Protein AF-A0A3D6D7T2-F1 (afdb_monomer_lite)

Foldseek 3Di:
DPVVVCVVVVVVVCVVVVVVVVVVVPPDPPLDDDDDDPFPDWDQWDWDADPQGIKIKTWTHNDPPDQRTFIWIWGDRPRDIDPIDTDGHFDQDPVRDTGHDHRDDDDDDD

Sequence (110 aa):
MISRLLKPWIGSMHIFLGMLLCFATQGANLKSDIKNLSSPYNDTPNIIETKDGLLLVWASGSRPGYADVTIQQSRWDGKTWSLPTMVASHTTKKTGAQHVFWNPVLTKVS

Structure (mmCIF, N/CA/C/O backbone):
data_AF-A0A3D6D7T2-F1
#
_entry.id   AF-A0A3D6D7T2-F1
#
loop_
_atom_site.group_PDB
_atom_site.id
_atom_site.type_symbol
_atom_site.label_atom_id
_atom_site.label_alt_id
_atom_site.label_comp_id
_atom_site.label_asym_id
_atom_site.label_entity_id
_atom_site.label_seq_id
_atom_site.pdbx_PDB_ins_code
_atom_site.Cartn_x
_atom_site.Cartn_y
_atom_site.Cartn_z
_atom_site.occupancy
_atom_site.B_iso_or_equiv
_atom_site.auth_seq_id
_atom_site.auth_comp_id
_atom_site.auth_asym_id
_atom_site.auth_atom_id
_atom_site.pdbx_PDB_model_num
ATOM 1 N N . MET A 1 1 ? -33.845 40.536 46.375 1.00 50.62 1 MET A N 1
ATOM 2 C CA . MET A 1 1 ? -33.991 41.110 45.015 1.00 50.62 1 MET A CA 1
ATOM 3 C C . MET A 1 1 ? -32.701 40.970 44.180 1.00 50.62 1 MET A C 1
ATOM 5 O O . MET A 1 1 ? -32.390 41.855 43.406 1.00 50.62 1 MET A O 1
ATOM 9 N N . ILE A 1 2 ? -31.945 39.864 44.312 1.00 49.34 2 ILE A N 1
ATOM 10 C CA . ILE A 1 2 ? -30.649 39.656 43.612 1.00 49.34 2 ILE A CA 1
ATOM 11 C C . ILE A 1 2 ? -30.690 38.427 42.679 1.00 49.34 2 ILE A C 1
ATOM 13 O O . ILE A 1 2 ? -30.005 38.379 41.663 1.00 49.34 2 ILE A O 1
ATOM 17 N N . SER A 1 3 ? -31.587 37.467 42.928 1.00 47.53 3 SER A N 1
ATOM 18 C CA . SER A 1 3 ? -31.693 36.213 42.163 1.00 47.53 3 SER A CA 1
ATOM 19 C C . SER A 1 3 ? -32.280 36.347 40.748 1.00 47.53 3 SER A C 1
ATOM 21 O O . SER A 1 3 ? -32.252 35.385 39.984 1.00 47.53 3 SER A O 1
ATOM 23 N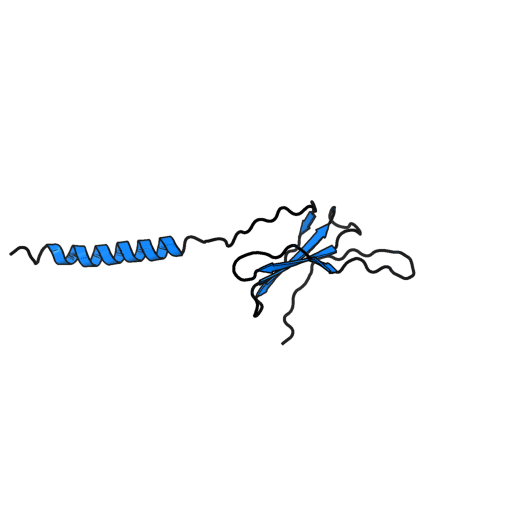 N . ARG A 1 4 ? -32.807 37.521 40.368 1.00 48.09 4 ARG A N 1
ATOM 24 C CA . ARG A 1 4 ? -33.346 37.776 39.015 1.00 48.09 4 ARG A CA 1
ATOM 25 C C . ARG A 1 4 ? -32.333 38.388 38.040 1.00 48.09 4 ARG A C 1
ATOM 27 O O . ARG A 1 4 ? -32.601 38.373 36.846 1.00 48.09 4 ARG A O 1
ATOM 34 N N . LEU A 1 5 ? -31.177 38.859 38.515 1.00 50.69 5 LEU A N 1
ATOM 35 C CA . LEU A 1 5 ? -30.154 39.506 37.675 1.00 50.69 5 LEU A CA 1
ATOM 36 C C . LEU A 1 5 ? -29.114 38.527 37.097 1.00 50.69 5 LEU A C 1
ATOM 38 O O . LEU A 1 5 ? -28.424 38.866 36.145 1.00 50.69 5 LEU A O 1
ATOM 42 N N . LEU A 1 6 ? -29.033 37.298 37.619 1.00 47.81 6 LEU A N 1
ATOM 43 C CA . LEU A 1 6 ? -28.035 36.294 37.209 1.00 47.81 6 LEU A CA 1
ATOM 44 C C . LEU A 1 6 ? -28.561 35.264 36.190 1.00 47.81 6 LEU A C 1
ATOM 46 O O . LEU A 1 6 ? -27.797 34.480 35.634 1.00 47.81 6 LEU A O 1
ATOM 50 N N . LYS A 1 7 ? -29.871 35.261 35.915 1.00 44.34 7 LYS A N 1
ATOM 51 C CA . LYS A 1 7 ? -30.524 34.263 35.048 1.00 44.34 7 LYS A CA 1
ATOM 52 C C . LYS A 1 7 ? -30.166 34.332 33.549 1.00 44.34 7 LYS A C 1
ATOM 54 O O . LYS A 1 7 ? -30.039 33.260 32.962 1.00 44.34 7 LYS A O 1
ATOM 59 N N . PRO A 1 8 ? -29.965 35.505 32.911 1.00 45.44 8 PRO A N 1
ATOM 60 C CA . PRO A 1 8 ? -29.602 35.541 31.491 1.00 45.44 8 PRO A CA 1
ATOM 61 C C . PRO A 1 8 ? -28.132 35.173 31.236 1.00 45.44 8 PRO A C 1
ATOM 63 O O . PRO A 1 8 ? -27.783 34.792 30.123 1.00 45.44 8 PRO A O 1
ATOM 66 N N . TRP A 1 9 ? -27.277 35.227 32.262 1.00 48.31 9 TRP A N 1
ATOM 67 C CA . TRP A 1 9 ? -25.854 34.900 32.138 1.00 48.31 9 TRP A CA 1
ATOM 68 C C . TRP A 1 9 ? -25.581 33.395 32.116 1.00 48.31 9 TRP A C 1
ATOM 70 O O . TRP A 1 9 ? -24.692 32.953 31.399 1.00 48.31 9 TRP A O 1
ATOM 80 N N . ILE A 1 10 ? -26.381 32.591 32.821 1.00 54.28 10 ILE A N 1
ATOM 81 C CA . ILE A 1 10 ? -26.225 31.126 32.844 1.00 54.28 10 ILE A CA 1
ATOM 82 C C . ILE A 1 10 ? -26.579 30.509 31.480 1.00 54.28 10 ILE A C 1
ATOM 84 O O . ILE A 1 10 ? -25.851 29.655 30.983 1.00 54.28 10 ILE A O 1
ATOM 88 N N . GLY A 1 11 ? -27.649 30.986 30.831 1.00 53.03 11 GLY A N 1
ATOM 89 C CA . GLY A 1 11 ? -28.071 30.484 29.516 1.00 53.03 11 GLY A CA 1
ATOM 90 C C . GLY A 1 11 ? -27.045 30.752 28.411 1.00 53.03 11 GLY A C 1
ATOM 91 O O . GLY A 1 11 ? -26.686 29.842 27.666 1.00 53.03 11 GLY A O 1
ATOM 92 N N . SER A 1 12 ? -26.510 31.974 28.350 1.00 54.72 12 SER A N 1
ATOM 93 C CA . SER A 1 12 ? -25.484 32.347 27.369 1.00 54.72 12 SER A CA 1
ATOM 94 C C . SER A 1 12 ? -24.156 31.627 27.617 1.00 54.72 12 SER A C 1
ATOM 96 O O . SER A 1 12 ? -23.510 31.194 26.666 1.00 54.72 12 SER A O 1
ATOM 98 N N . MET A 1 13 ? -23.765 31.420 28.879 1.00 55.09 13 MET A N 1
ATOM 99 C CA . MET A 1 13 ? -22.521 30.722 29.222 1.00 55.09 13 MET A CA 1
ATOM 100 C C . MET A 1 13 ? -22.550 29.241 28.805 1.00 55.09 13 MET A C 1
ATOM 102 O O . MET A 1 13 ? -21.527 28.718 28.373 1.00 55.09 13 MET A O 1
ATOM 106 N N . HIS A 1 14 ? -23.715 28.581 28.834 1.00 56.31 14 HIS A N 1
ATOM 107 C CA . HIS A 1 14 ? -23.875 27.215 28.315 1.00 56.31 14 HIS A CA 1
ATOM 108 C C . HIS A 1 14 ? -23.828 27.133 26.785 1.00 56.31 14 HIS A C 1
ATOM 110 O O . HIS A 1 14 ? -23.300 26.159 26.253 1.00 56.31 14 HIS A O 1
ATOM 116 N N . ILE A 1 15 ? -24.323 28.151 26.076 1.00 60.59 15 ILE A N 1
ATOM 117 C CA . ILE A 1 15 ? -24.244 28.213 24.608 1.00 60.59 15 ILE A CA 1
ATOM 118 C C . ILE A 1 15 ? -22.793 28.434 24.165 1.00 60.59 15 ILE A C 1
ATOM 120 O O . ILE A 1 15 ? -22.307 27.716 23.294 1.00 60.59 15 ILE A O 1
ATOM 124 N N . PHE A 1 16 ? -22.072 29.360 24.806 1.00 58.03 16 PHE A N 1
ATOM 125 C CA . PHE A 1 16 ? -20.656 29.592 24.513 1.00 58.03 16 PHE A CA 1
ATOM 126 C C . PHE A 1 16 ? -19.779 28.391 24.888 1.00 58.03 16 PHE A C 1
ATOM 128 O O . PHE A 1 16 ? -18.918 28.016 24.098 1.00 58.03 16 PHE A O 1
ATOM 135 N N . LEU A 1 17 ? -20.019 27.742 26.034 1.00 58.97 17 LEU A N 1
ATOM 136 C CA . LEU A 1 17 ? -19.294 26.531 26.434 1.00 58.97 17 LEU A CA 1
ATOM 137 C C . LEU A 1 17 ? -19.618 25.335 25.520 1.00 58.97 17 LEU A C 1
ATOM 139 O O . LEU A 1 17 ? -18.719 24.579 25.164 1.00 58.97 17 LEU A O 1
ATOM 143 N N . GLY A 1 18 ? -20.876 25.193 25.093 1.00 57.97 18 GLY A N 1
ATOM 144 C CA . GLY A 1 18 ? -21.311 24.177 24.132 1.00 57.97 18 GLY A CA 1
ATOM 145 C C . GLY A 1 18 ? -20.709 24.381 22.740 1.00 57.97 18 GLY A C 1
ATOM 146 O O . GLY A 1 18 ? -20.222 23.425 22.144 1.00 57.97 18 GLY A O 1
ATOM 147 N N . MET A 1 19 ? -20.648 25.624 22.247 1.00 58.62 19 MET A N 1
ATOM 148 C CA . MET A 1 19 ? -19.912 25.953 21.022 1.00 58.62 19 MET A CA 1
ATOM 149 C C . MET A 1 19 ? -18.417 25.665 21.184 1.00 58.62 19 MET A C 1
ATOM 151 O O . MET A 1 19 ? -17.844 25.029 20.309 1.00 58.62 19 MET A O 1
ATOM 155 N N . LEU A 1 20 ? -17.785 26.044 22.301 1.00 54.97 20 LEU A N 1
ATOM 156 C CA . LEU A 1 20 ? -16.367 25.745 22.543 1.00 54.97 20 LEU A CA 1
ATOM 157 C C . LEU A 1 20 ? -16.083 24.231 22.531 1.00 54.97 20 LEU A C 1
ATOM 159 O O . LEU A 1 20 ? -15.091 23.807 21.950 1.00 54.97 20 LEU A O 1
ATOM 163 N N . LEU A 1 21 ? -16.968 23.415 23.115 1.00 55.66 21 LEU A N 1
ATOM 164 C CA . LEU A 1 21 ? -16.873 21.949 23.107 1.00 55.66 21 LEU A CA 1
ATOM 165 C C . LEU A 1 21 ? -17.113 21.345 21.712 1.00 55.66 21 LEU A C 1
ATOM 167 O O . LEU A 1 21 ? -16.405 20.415 21.323 1.00 55.66 21 LEU A O 1
ATOM 171 N N . CYS A 1 22 ? -18.053 21.883 20.929 1.00 51.50 22 CYS A N 1
ATOM 172 C CA . CYS A 1 22 ? -18.281 21.449 19.547 1.00 51.50 22 CYS A CA 1
ATOM 173 C C . CYS A 1 22 ? -17.123 21.845 18.614 1.00 51.50 22 CYS A C 1
ATOM 175 O O . CYS A 1 22 ? -16.664 21.023 17.827 1.00 51.50 22 CYS A O 1
ATOM 177 N N . PHE A 1 23 ? -16.581 23.063 18.725 1.00 49.44 23 PHE A N 1
ATOM 178 C CA . PHE A 1 23 ? -15.473 23.518 17.875 1.00 49.44 23 PHE A CA 1
ATOM 179 C C . PHE A 1 23 ? -14.116 22.929 18.286 1.00 49.44 23 PHE A C 1
ATOM 181 O O . PHE A 1 23 ? -13.297 22.655 17.412 1.00 49.44 23 PHE A O 1
ATOM 188 N N . ALA A 1 24 ? -13.882 22.654 19.575 1.00 50.19 24 ALA A N 1
ATOM 189 C CA . ALA A 1 24 ? -12.665 21.968 20.025 1.00 50.19 24 ALA A CA 1
ATOM 190 C C . ALA A 1 24 ? -12.622 20.486 19.610 1.00 50.19 24 ALA A C 1
ATOM 192 O O . ALA A 1 24 ? -11.543 19.905 19.531 1.00 50.19 24 ALA A O 1
ATOM 193 N N . THR A 1 25 ? -13.774 19.870 19.320 1.00 51.47 25 THR A N 1
ATOM 194 C CA . THR A 1 25 ? -13.850 18.470 18.866 1.00 51.47 25 THR A CA 1
ATOM 195 C C . THR A 1 25 ? -13.931 18.326 17.344 1.00 51.47 25 THR A C 1
ATOM 197 O O . THR A 1 25 ? -13.516 17.296 16.814 1.00 51.47 25 THR A O 1
ATOM 200 N N . GLN A 1 26 ? -14.392 19.358 16.626 1.00 47.38 26 GLN A N 1
ATOM 201 C CA . GLN A 1 26 ? -14.475 19.382 15.154 1.00 47.38 26 GLN A CA 1
ATOM 202 C C . GLN A 1 26 ? -13.329 20.123 14.455 1.00 47.38 26 GLN A C 1
ATOM 204 O O . GLN A 1 26 ? -13.331 20.258 13.232 1.00 47.38 26 GLN A O 1
ATOM 209 N N . GLY A 1 27 ? -12.293 20.515 15.197 1.00 45.16 27 GLY A N 1
ATOM 210 C CA . GLY A 1 27 ? -10.971 20.796 14.646 1.00 45.16 27 GLY A CA 1
ATOM 211 C C . GLY A 1 27 ? -10.252 19.490 14.316 1.00 45.16 27 GLY A C 1
ATOM 212 O O . GLY A 1 27 ? -9.497 18.981 15.134 1.00 45.16 27 GLY A O 1
ATOM 213 N N . ALA A 1 28 ? -10.566 18.929 13.147 1.00 47.31 28 ALA A N 1
ATOM 214 C CA . ALA A 1 28 ? -9.864 17.863 12.433 1.00 47.31 28 ALA A CA 1
ATOM 215 C C . ALA A 1 28 ? -8.631 17.272 13.149 1.00 47.31 28 ALA A C 1
ATOM 217 O O . ALA A 1 28 ? -7.495 17.683 12.911 1.00 47.31 28 ALA A O 1
ATOM 218 N N . ASN A 1 29 ? -8.837 16.207 13.929 1.00 47.53 29 ASN A N 1
ATOM 219 C CA . ASN A 1 29 ? -7.797 15.193 14.045 1.00 47.53 29 ASN A CA 1
ATOM 220 C C . ASN A 1 29 ? -7.681 14.562 12.653 1.00 47.53 29 ASN A C 1
ATOM 222 O O . ASN A 1 29 ? -8.341 13.564 12.360 1.00 47.53 29 ASN A O 1
ATOM 226 N N . LEU A 1 30 ? -6.896 15.172 11.759 1.00 47.50 30 LEU A N 1
ATOM 227 C CA . LEU A 1 30 ? -6.322 14.432 10.645 1.00 47.50 30 LEU A CA 1
ATOM 228 C C . LEU A 1 30 ? -5.686 13.205 11.295 1.00 47.50 30 LEU A C 1
ATOM 230 O O . LEU A 1 30 ? -4.783 13.340 12.117 1.00 47.50 30 LEU A O 1
ATOM 234 N N . LYS A 1 31 ? -6.229 12.017 11.009 1.00 53.38 31 LYS A N 1
ATOM 235 C CA . LYS A 1 31 ? -5.628 10.742 11.406 1.00 53.38 31 LYS A CA 1
ATOM 236 C C . LYS A 1 31 ? -4.327 10.598 10.618 1.00 53.38 31 LYS A C 1
ATOM 238 O O . LYS A 1 31 ? -4.267 9.891 9.619 1.00 53.38 31 LYS A O 1
ATOM 243 N N . SER A 1 32 ? -3.321 11.372 11.002 1.00 60.06 32 SER A N 1
ATOM 244 C CA . SER A 1 32 ? -2.026 11.425 10.353 1.00 60.06 32 SER A CA 1
ATOM 245 C C . SER A 1 32 ? -1.073 10.563 11.159 1.00 60.06 32 SER A C 1
ATOM 247 O O . SER A 1 32 ? -0.565 10.971 12.199 1.00 60.06 32 SER A O 1
ATOM 249 N N . ASP A 1 33 ? -0.858 9.358 10.663 1.00 69.19 33 ASP A N 1
ATOM 250 C CA . ASP A 1 33 ? 0.317 8.561 10.973 1.00 69.19 33 ASP A CA 1
ATOM 251 C C . ASP A 1 33 ? 1.212 8.653 9.729 1.00 69.19 33 ASP A C 1
ATOM 253 O O . ASP A 1 33 ? 0.760 8.390 8.609 1.00 69.19 33 ASP A O 1
ATOM 257 N N . ILE A 1 34 ? 2.431 9.167 9.905 1.00 69.88 34 ILE A N 1
ATOM 258 C CA . ILE A 1 34 ? 3.349 9.491 8.809 1.00 69.88 34 ILE A CA 1
ATOM 259 C C . ILE A 1 34 ? 4.355 8.357 8.682 1.00 69.88 34 ILE A C 1
ATOM 261 O O . ILE A 1 34 ? 5.141 8.100 9.593 1.00 69.88 34 ILE A O 1
ATOM 265 N N . LYS A 1 35 ? 4.378 7.719 7.510 1.00 75.69 35 LYS A N 1
ATOM 266 C CA . LYS A 1 35 ? 5.392 6.723 7.164 1.00 75.69 35 LYS A CA 1
ATOM 267 C C . LYS A 1 35 ? 6.339 7.272 6.116 1.00 75.69 35 LYS A C 1
ATOM 269 O O . LYS A 1 35 ? 5.922 7.602 5.011 1.00 75.69 35 LYS A O 1
ATOM 274 N N . ASN A 1 36 ? 7.623 7.311 6.457 1.00 79.06 36 ASN A N 1
ATOM 275 C CA . ASN A 1 36 ? 8.679 7.614 5.500 1.00 79.06 36 ASN A CA 1
ATOM 276 C C . ASN A 1 36 ? 8.935 6.371 4.648 1.00 79.06 36 ASN A C 1
ATOM 278 O O . ASN A 1 36 ? 9.500 5.385 5.123 1.00 79.06 36 ASN A O 1
ATOM 282 N N . LEU A 1 37 ? 8.464 6.405 3.404 1.00 82.06 37 LEU A N 1
ATOM 283 C CA . LEU A 1 37 ? 8.672 5.325 2.448 1.00 82.06 37 LEU A CA 1
ATOM 284 C C . LEU A 1 37 ? 10.044 5.471 1.789 1.00 82.06 37 LEU A C 1
ATOM 286 O O . LEU A 1 37 ? 10.510 6.580 1.547 1.00 82.06 37 LEU A O 1
ATOM 290 N N . SER A 1 38 ? 10.690 4.347 1.487 1.00 81.38 38 SER A N 1
ATOM 291 C CA . SER A 1 38 ? 11.998 4.332 0.818 1.00 81.38 38 SER A CA 1
ATOM 292 C C . SER A 1 38 ? 11.919 4.694 -0.667 1.00 81.38 38 SER A C 1
ATOM 294 O O . SER A 1 38 ? 12.908 5.130 -1.251 1.00 81.38 38 SER A O 1
ATOM 296 N N . SER A 1 39 ? 10.755 4.494 -1.285 1.00 85.06 39 SER A N 1
ATOM 297 C CA . SER A 1 39 ? 10.531 4.779 -2.696 1.00 85.06 39 SER A CA 1
ATOM 298 C C . SER A 1 39 ? 10.309 6.284 -2.920 1.00 85.06 39 SER A C 1
ATOM 300 O O . SER A 1 39 ? 9.421 6.864 -2.287 1.00 85.06 39 SER A O 1
ATOM 302 N N . PRO A 1 40 ? 11.060 6.919 -3.841 1.00 88.69 40 PRO A N 1
ATOM 303 C CA . PRO A 1 40 ? 10.912 8.342 -4.147 1.00 88.69 40 PRO A CA 1
ATOM 304 C C . PRO A 1 40 ? 9.667 8.666 -4.988 1.00 88.69 40 PRO A C 1
ATOM 306 O O . PRO A 1 40 ? 9.276 9.829 -5.060 1.00 88.69 40 PRO A O 1
ATOM 309 N N . TYR A 1 41 ? 9.032 7.673 -5.620 1.00 92.19 41 TYR A N 1
ATOM 310 C CA . TYR A 1 41 ? 7.818 7.852 -6.414 1.00 92.19 41 TYR A CA 1
ATOM 311 C C . TYR A 1 41 ? 6.635 7.143 -5.760 1.00 92.19 41 TYR A C 1
ATOM 313 O O . TYR A 1 41 ? 6.647 5.924 -5.630 1.00 92.19 41 TYR A O 1
ATOM 321 N N . ASN A 1 42 ? 5.605 7.901 -5.380 1.00 93.25 42 ASN A N 1
ATOM 322 C CA . ASN A 1 42 ? 4.339 7.386 -4.860 1.00 93.25 42 ASN A CA 1
ATOM 323 C C . ASN A 1 42 ? 3.196 8.191 -5.483 1.00 93.25 42 ASN A C 1
ATOM 325 O O . ASN A 1 42 ? 3.178 9.413 -5.346 1.00 93.25 42 ASN A O 1
ATOM 329 N N . ASP A 1 43 ? 2.275 7.532 -6.182 1.00 93.38 43 ASP A N 1
ATOM 330 C CA . ASP A 1 43 ? 1.284 8.217 -7.018 1.00 93.38 43 ASP A CA 1
ATOM 331 C C . ASP A 1 43 ? -0.012 7.409 -7.150 1.00 93.38 43 ASP A C 1
ATOM 333 O O . ASP A 1 43 ? -0.063 6.207 -6.874 1.00 93.38 43 ASP A O 1
ATOM 337 N N . THR A 1 44 ? -1.070 8.063 -7.616 1.00 93.75 44 THR A N 1
ATOM 338 C CA . THR A 1 44 ? -2.392 7.477 -7.895 1.00 93.75 44 THR A CA 1
ATOM 339 C C . THR A 1 44 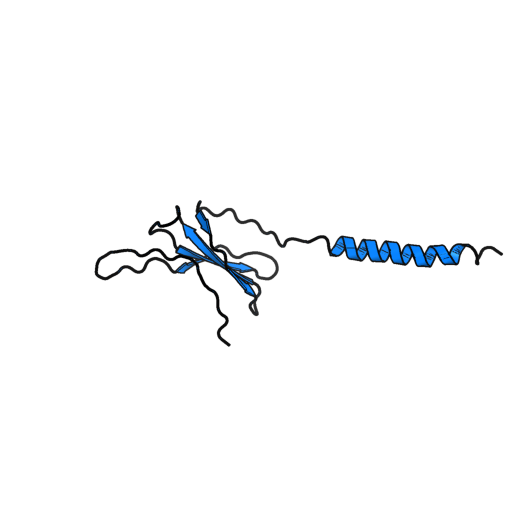? -3.020 6.738 -6.700 1.00 93.75 44 THR A C 1
ATOM 341 O O . THR A 1 44 ? -3.450 5.585 -6.829 1.00 93.75 44 THR A O 1
ATOM 344 N N . PRO A 1 45 ? -3.075 7.370 -5.508 1.00 94.81 45 PRO A N 1
ATOM 345 C CA . PRO A 1 45 ? -3.654 6.740 -4.334 1.00 94.81 45 PRO A CA 1
ATOM 346 C C . PRO A 1 45 ? -5.156 6.504 -4.521 1.00 94.81 45 PRO A C 1
ATOM 348 O O . PRO A 1 45 ? -5.900 7.378 -4.958 1.00 94.81 45 PRO A O 1
ATOM 351 N N . ASN A 1 46 ? -5.600 5.320 -4.120 1.00 95.00 46 ASN A N 1
ATOM 352 C CA . ASN A 1 46 ? -6.996 4.931 -4.005 1.00 95.00 46 ASN A CA 1
ATOM 353 C C . ASN A 1 46 ? -7.236 4.423 -2.589 1.00 95.00 46 ASN A C 1
ATOM 355 O O . ASN A 1 46 ? -6.458 3.621 -2.075 1.00 95.00 46 ASN A O 1
ATOM 359 N N . ILE A 1 47 ? -8.321 4.862 -1.962 1.00 95.12 47 ILE A N 1
ATOM 360 C CA . ILE A 1 47 ? -8.675 4.452 -0.606 1.00 95.12 47 ILE A CA 1
ATOM 361 C C . ILE A 1 47 ? -10.120 3.976 -0.558 1.00 95.12 47 ILE A C 1
ATOM 363 O O . ILE A 1 47 ? -10.994 4.551 -1.203 1.00 95.12 47 ILE A O 1
ATOM 367 N N . ILE A 1 48 ? -10.375 2.922 0.212 1.00 94.88 48 ILE A N 1
ATOM 368 C CA . ILE A 1 48 ? -11.721 2.404 0.427 1.00 94.88 48 ILE A CA 1
ATOM 369 C C . ILE A 1 48 ? -11.927 1.971 1.875 1.00 94.88 48 ILE A C 1
ATOM 371 O O . ILE A 1 48 ? -11.028 1.425 2.513 1.00 94.88 48 ILE A O 1
ATOM 375 N N . GLU A 1 49 ? -13.130 2.193 2.394 1.00 94.00 49 GLU A N 1
ATOM 376 C CA . GLU A 1 49 ? -13.538 1.669 3.694 1.00 94.00 49 GLU A CA 1
ATOM 377 C C . GLU A 1 49 ? -13.965 0.200 3.586 1.00 94.00 49 GLU A C 1
ATOM 379 O O . GLU A 1 49 ? -14.722 -0.190 2.691 1.00 94.00 49 GLU A O 1
ATOM 384 N N . THR A 1 50 ? -13.500 -0.607 4.529 1.00 92.38 50 THR A N 1
ATOM 385 C CA . THR A 1 50 ? -13.778 -2.035 4.689 1.00 92.38 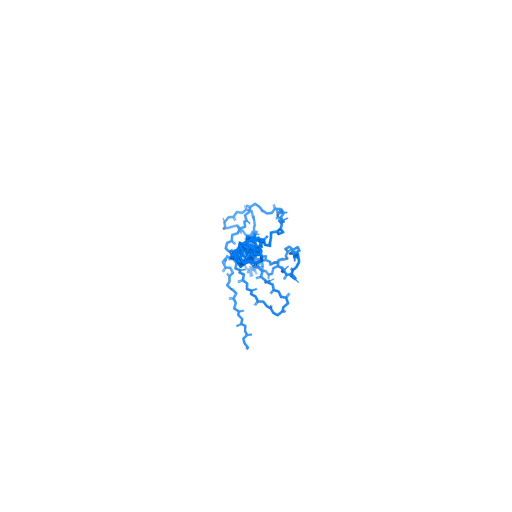50 THR A CA 1
ATOM 386 C C . THR A 1 50 ? -14.327 -2.291 6.094 1.00 92.38 50 THR A C 1
ATOM 388 O O . THR A 1 50 ? -14.232 -1.430 6.965 1.00 92.38 50 THR A O 1
ATOM 391 N N . LYS A 1 51 ? -14.851 -3.495 6.350 1.00 92.19 51 LYS A N 1
ATOM 392 C CA . LYS A 1 51 ? -15.303 -3.887 7.698 1.00 92.19 51 LYS A CA 1
ATOM 393 C C . LYS A 1 51 ? -14.202 -3.811 8.772 1.00 92.19 51 LYS A C 1
ATOM 395 O O . LYS A 1 51 ? -14.519 -3.663 9.944 1.00 92.19 51 LYS A O 1
ATOM 400 N N . ASP A 1 52 ? -12.934 -3.892 8.362 1.00 90.62 52 ASP A N 1
ATOM 401 C CA . ASP A 1 52 ? -11.770 -3.931 9.252 1.00 90.62 52 ASP A CA 1
ATOM 402 C C . ASP A 1 52 ? -11.021 -2.577 9.293 1.00 90.62 52 ASP A C 1
ATOM 404 O O . ASP A 1 52 ? -9.910 -2.502 9.810 1.00 90.62 52 ASP A O 1
ATOM 408 N N . GLY A 1 53 ? -11.598 -1.507 8.722 1.00 92.44 53 GLY A N 1
ATOM 409 C CA . GLY A 1 53 ? -10.985 -0.176 8.629 1.00 92.44 53 GLY A CA 1
ATOM 410 C C . GLY A 1 53 ? -10.708 0.266 7.189 1.00 92.44 53 GLY A C 1
ATOM 411 O O . GLY A 1 53 ? -11.431 -0.126 6.272 1.00 92.44 53 GLY A O 1
ATOM 412 N N . LEU A 1 54 ? -9.685 1.095 6.955 1.00 94.81 54 LEU A N 1
ATOM 413 C CA . LEU A 1 54 ? -9.390 1.624 5.610 1.00 94.81 54 LEU A CA 1
ATOM 414 C C . LEU A 1 54 ? -8.339 0.775 4.893 1.00 94.81 54 LEU A C 1
ATOM 416 O O . LEU A 1 54 ? -7.372 0.317 5.500 1.00 94.81 54 LEU A O 1
ATOM 420 N N . LEU A 1 55 ? -8.499 0.621 3.582 1.00 95.12 55 LEU A N 1
ATOM 421 C CA . LEU A 1 55 ? -7.498 0.058 2.683 1.00 95.12 55 LEU A CA 1
ATOM 422 C C . LEU A 1 55 ? -7.037 1.151 1.717 1.00 95.12 55 LEU A C 1
ATOM 424 O O . LEU A 1 55 ? -7.844 1.659 0.943 1.00 95.12 55 LEU A O 1
ATOM 428 N N . LEU A 1 56 ? -5.749 1.488 1.765 1.00 95.44 56 LEU A N 1
ATOM 429 C CA . LEU A 1 56 ? -5.072 2.402 0.848 1.00 95.44 56 LEU A CA 1
ATOM 430 C C . LEU A 1 56 ? -4.233 1.588 -0.139 1.00 95.44 56 LEU A C 1
ATOM 432 O O . LEU A 1 56 ? -3.491 0.702 0.282 1.00 95.44 56 LEU A O 1
ATOM 436 N N . VAL A 1 57 ? -4.322 1.908 -1.428 1.00 95.94 57 VAL A N 1
ATOM 437 C CA . VAL A 1 57 ? -3.548 1.290 -2.511 1.00 95.94 57 VAL A CA 1
ATOM 438 C C . VAL A 1 57 ? -2.990 2.379 -3.426 1.00 95.94 57 VAL A C 1
ATOM 440 O O . VAL A 1 57 ? -3.698 3.329 -3.741 1.00 95.94 57 VAL A O 1
ATOM 443 N N . TRP A 1 58 ? -1.728 2.278 -3.840 1.00 95.19 58 TRP A N 1
ATOM 444 C CA . TRP A 1 58 ? -1.061 3.283 -4.682 1.00 95.19 58 TRP A CA 1
ATOM 445 C C . TRP A 1 58 ? 0.037 2.654 -5.547 1.00 95.19 58 TRP A C 1
ATOM 447 O O . TRP A 1 58 ? 0.458 1.520 -5.308 1.00 95.19 58 TRP A O 1
ATOM 457 N N . ALA A 1 59 ? 0.507 3.391 -6.553 1.00 94.31 59 ALA A N 1
ATOM 458 C CA . ALA A 1 59 ? 1.683 3.028 -7.337 1.00 94.31 59 ALA A CA 1
ATOM 459 C C . ALA A 1 59 ? 2.959 3.524 -6.640 1.00 94.31 59 ALA A C 1
ATOM 461 O O . ALA A 1 59 ? 3.006 4.672 -6.203 1.00 94.31 59 ALA A O 1
ATOM 462 N N . SER A 1 60 ? 3.994 2.684 -6.556 1.00 94.25 60 SER A N 1
ATOM 463 C CA . SER A 1 60 ? 5.266 3.010 -5.895 1.00 94.25 60 SER A CA 1
ATOM 464 C C . SER A 1 60 ? 6.471 2.460 -6.662 1.00 94.25 60 SER A C 1
ATOM 466 O O . SER A 1 60 ? 6.407 1.339 -7.167 1.00 94.25 60 SER A O 1
ATOM 468 N N . GLY A 1 61 ? 7.565 3.221 -6.758 1.00 92.44 61 GLY A N 1
ATOM 469 C CA . GLY A 1 61 ? 8.791 2.800 -7.459 1.00 92.44 61 GLY A CA 1
ATOM 470 C C . GLY A 1 61 ? 9.891 3.867 -7.509 1.00 92.44 61 GLY A C 1
ATOM 471 O O . GLY A 1 61 ? 9.920 4.787 -6.690 1.00 92.44 61 GLY A O 1
ATOM 472 N N . SER A 1 62 ? 10.818 3.770 -8.462 1.00 92.69 62 SER A N 1
ATOM 473 C CA . SER A 1 62 ? 11.879 4.778 -8.612 1.00 92.69 62 SER A CA 1
ATOM 474 C C . SER A 1 62 ? 11.398 6.052 -9.307 1.00 92.69 62 SER A C 1
ATOM 476 O O . SER A 1 62 ? 11.813 7.147 -8.936 1.00 92.69 62 SER A O 1
ATOM 478 N N . ARG A 1 63 ? 10.557 5.926 -10.343 1.00 91.31 63 ARG A N 1
ATOM 479 C CA . ARG A 1 63 ? 9.993 7.054 -11.109 1.00 91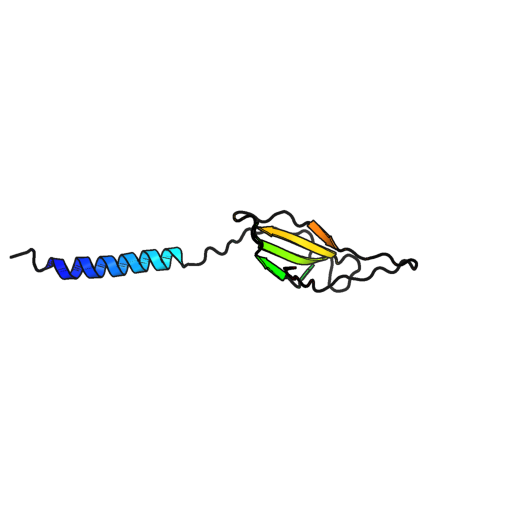.31 63 ARG A CA 1
ATOM 480 C C . ARG A 1 63 ? 8.849 6.600 -12.026 1.00 91.31 63 ARG A C 1
ATOM 482 O O . ARG A 1 63 ? 8.741 5.400 -12.294 1.00 91.31 63 ARG A O 1
ATOM 489 N N . PRO A 1 64 ? 8.039 7.527 -12.571 1.00 89.31 64 PRO A N 1
ATOM 490 C CA . PRO A 1 64 ? 6.999 7.180 -13.528 1.00 89.31 64 PRO A CA 1
ATOM 491 C C . PRO A 1 64 ? 7.536 6.371 -14.728 1.00 89.31 64 PRO A C 1
ATOM 493 O O . PRO A 1 64 ? 8.498 6.777 -15.376 1.00 89.31 64 PRO A O 1
ATOM 496 N N . GLY A 1 65 ? 6.896 5.240 -15.041 1.00 84.94 65 GLY A N 1
ATOM 497 C CA . GLY A 1 65 ? 7.069 4.484 -16.284 1.00 84.94 65 GLY A CA 1
ATOM 498 C C . GLY A 1 65 ? 8.139 3.401 -16.203 1.00 84.94 65 GLY A C 1
ATOM 499 O O . GLY A 1 65 ? 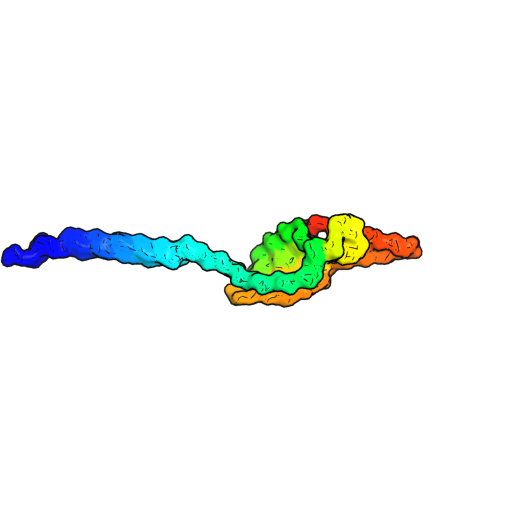8.458 2.784 -17.216 1.00 84.94 65 GLY A O 1
ATOM 500 N N . TYR A 1 66 ? 8.695 3.168 -15.012 1.00 88.31 66 TYR A N 1
ATOM 501 C CA . TYR A 1 66 ? 9.778 2.213 -14.802 1.00 88.31 66 TYR A CA 1
ATOM 502 C C . TYR A 1 66 ? 9.262 0.844 -14.376 1.00 88.31 66 TYR A C 1
ATOM 504 O O . TYR A 1 66 ? 8.235 0.722 -13.715 1.00 88.31 66 TYR A O 1
ATOM 512 N N . ALA A 1 67 ? 9.988 -0.200 -14.776 1.00 86.38 67 ALA A N 1
ATOM 513 C CA . ALA A 1 67 ? 9.593 -1.592 -14.561 1.00 86.38 67 ALA A CA 1
ATOM 514 C C . ALA A 1 67 ? 9.559 -2.011 -13.078 1.00 86.38 67 ALA A C 1
ATOM 516 O O . ALA A 1 67 ? 8.933 -3.013 -12.727 1.00 86.38 67 ALA A O 1
ATOM 517 N N . ASP A 1 68 ? 10.208 -1.235 -12.209 1.00 88.19 68 ASP A N 1
ATOM 518 C CA . ASP A 1 68 ? 10.168 -1.392 -10.757 1.00 88.19 68 ASP A CA 1
ATOM 519 C C . ASP A 1 68 ? 8.931 -0.744 -10.113 1.00 88.19 68 ASP A C 1
ATOM 521 O O . ASP A 1 68 ? 8.740 -0.872 -8.905 1.00 88.19 68 ASP A O 1
ATOM 525 N N . VAL A 1 69 ? 8.076 -0.068 -10.894 1.00 91.19 69 VAL A N 1
ATOM 526 C CA . VAL A 1 69 ? 6.799 0.442 -10.394 1.00 91.19 69 VAL A CA 1
ATOM 527 C C . VAL A 1 69 ? 5.864 -0.727 -10.101 1.00 91.19 69 VAL A C 1
ATOM 529 O O . VAL A 1 69 ? 5.556 -1.560 -10.958 1.00 91.19 69 VAL A O 1
ATOM 532 N N . THR A 1 70 ? 5.402 -0.760 -8.859 1.00 92.12 70 THR A N 1
ATOM 533 C CA . THR A 1 70 ? 4.562 -1.806 -8.278 1.00 92.12 70 THR A CA 1
ATOM 534 C C . THR A 1 70 ? 3.324 -1.188 -7.650 1.00 92.12 70 THR A C 1
ATOM 536 O O . THR A 1 70 ? 3.285 0.012 -7.369 1.00 92.12 70 THR A O 1
ATOM 539 N N . ILE A 1 71 ? 2.311 -2.013 -7.404 1.00 93.44 71 ILE A N 1
ATOM 540 C CA . ILE A 1 71 ? 1.146 -1.607 -6.624 1.00 93.44 71 ILE A CA 1
ATOM 541 C C . ILE A 1 71 ? 1.378 -2.012 -5.174 1.00 93.44 71 ILE A C 1
ATOM 543 O O . ILE A 1 71 ? 1.611 -3.185 -4.871 1.00 93.44 71 ILE A O 1
ATOM 547 N N . GLN A 1 72 ? 1.308 -1.028 -4.287 1.00 94.75 72 GLN A N 1
ATOM 548 C CA . GLN A 1 72 ? 1.467 -1.174 -2.846 1.00 94.75 72 GLN A CA 1
ATOM 549 C C . GLN A 1 72 ? 0.116 -1.013 -2.156 1.00 94.75 72 GLN A C 1
ATOM 551 O O . GLN A 1 72 ? -0.739 -0.274 -2.641 1.00 94.75 72 GLN A O 1
ATOM 556 N N . GLN A 1 73 ? -0.061 -1.665 -1.008 1.00 95.75 73 GLN A N 1
ATOM 557 C CA . GLN A 1 73 ? -1.199 -1.454 -0.117 1.00 95.75 73 GLN A CA 1
ATOM 558 C C . GLN A 1 73 ? -0.756 -1.174 1.322 1.00 95.75 73 GLN A C 1
ATOM 560 O O . GLN A 1 73 ? 0.267 -1.685 1.781 1.00 95.75 73 GLN A O 1
ATOM 565 N N . SER A 1 74 ? -1.590 -0.463 2.074 1.00 95.50 74 SER A N 1
ATOM 566 C CA . SER A 1 74 ? -1.498 -0.316 3.527 1.00 95.50 74 SER A CA 1
ATOM 567 C C . SER A 1 74 ? -2.901 -0.280 4.135 1.00 95.50 74 SER A C 1
ATOM 569 O O . SER A 1 74 ? -3.856 0.171 3.497 1.00 95.50 74 SER A O 1
ATOM 571 N N . ARG A 1 75 ? -3.042 -0.795 5.358 1.00 95.19 75 ARG A N 1
ATOM 572 C CA . ARG A 1 75 ? -4.319 -0.874 6.080 1.00 95.19 75 ARG A CA 1
ATOM 573 C C . ARG A 1 75 ? -4.308 0.016 7.305 1.00 95.19 75 ARG A C 1
ATOM 575 O O . ARG A 1 75 ? -3.326 0.020 8.036 1.00 95.19 75 ARG A O 1
ATOM 582 N N . TRP A 1 76 ? -5.408 0.710 7.542 1.00 94.12 76 TRP A N 1
ATOM 583 C CA . TRP A 1 76 ? -5.645 1.468 8.762 1.00 94.12 76 TRP A CA 1
ATOM 584 C C . TRP A 1 76 ? -6.604 0.697 9.662 1.00 94.12 76 TRP A C 1
ATOM 586 O O . TRP A 1 76 ? -7.761 0.505 9.290 1.00 94.12 76 TRP A O 1
ATOM 596 N N . ASP A 1 77 ? -6.149 0.312 10.852 1.00 91.44 77 ASP A N 1
ATOM 597 C CA . ASP A 1 77 ? -6.919 -0.492 11.818 1.00 91.44 77 ASP A CA 1
ATOM 598 C C . ASP A 1 77 ? -7.814 0.340 12.760 1.00 91.44 77 ASP A C 1
ATOM 600 O O . ASP A 1 77 ? -8.410 -0.174 13.705 1.00 91.44 77 ASP A O 1
ATOM 604 N N . GLY A 1 78 ? -7.886 1.654 12.540 1.00 88.69 78 GLY A N 1
ATOM 605 C CA . GLY A 1 78 ? -8.537 2.593 13.450 1.00 88.69 78 GLY A CA 1
ATOM 606 C C . GLY A 1 78 ? -7.555 3.458 14.240 1.00 88.69 78 GLY A C 1
ATOM 607 O O . GLY A 1 78 ? -7.955 4.565 14.630 1.00 88.69 78 GLY A O 1
ATOM 608 N N . LYS A 1 79 ? -6.301 3.010 14.405 1.00 87.06 79 LYS A N 1
ATOM 609 C CA . LYS A 1 79 ? -5.248 3.640 15.219 1.00 87.06 79 LYS A CA 1
ATOM 610 C C . LYS A 1 79 ? -3.911 3.848 14.495 1.00 87.06 79 LYS A C 1
ATOM 612 O O . LYS A 1 79 ? -3.271 4.858 14.769 1.00 87.06 79 LYS A O 1
ATOM 617 N N . THR A 1 80 ? -3.477 2.935 13.625 1.00 88.44 80 THR A N 1
ATOM 618 C CA 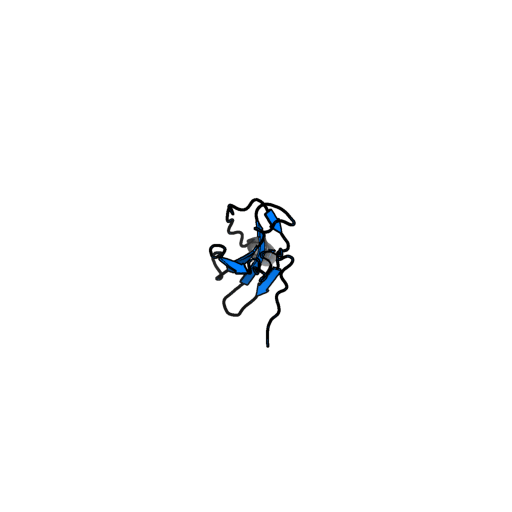. THR A 1 80 ? -2.200 3.033 12.890 1.00 88.44 80 THR A CA 1
ATOM 619 C C . THR A 1 80 ? -2.307 2.442 11.484 1.00 88.44 80 THR A C 1
ATOM 621 O O . THR A 1 80 ? -3.154 1.587 11.207 1.00 88.44 80 THR A O 1
ATOM 624 N N . TRP A 1 81 ? -1.444 2.908 10.577 1.00 92.31 81 TRP A N 1
ATOM 625 C CA . TRP A 1 81 ? -1.271 2.281 9.269 1.00 92.31 81 TRP A CA 1
ATOM 626 C C . TRP A 1 81 ? -0.380 1.035 9.389 1.00 92.31 81 TRP A C 1
ATOM 628 O O . TRP A 1 81 ? 0.606 1.024 10.125 1.00 92.31 81 TRP A O 1
ATOM 638 N N . SER A 1 82 ? -0.633 -0.009 8.601 1.00 92.75 82 SER A N 1
ATOM 639 C CA . SER A 1 82 ? 0.288 -1.141 8.435 1.00 92.75 82 SER A CA 1
ATOM 640 C C . SER A 1 82 ? 1.516 -0.721 7.626 1.00 92.75 82 SER A C 1
ATOM 642 O O . SER A 1 82 ? 1.504 0.303 6.935 1.00 92.75 82 SER A O 1
ATOM 644 N N . LEU A 1 83 ? 2.631 -1.455 7.703 1.00 93.00 83 LEU A N 1
ATOM 645 C CA . LEU A 1 83 ? 3.706 -1.244 6.723 1.00 93.00 83 LEU A CA 1
ATOM 646 C C . LEU A 1 83 ? 3.167 -1.523 5.305 1.00 93.00 83 LEU A C 1
ATOM 648 O O . LEU A 1 83 ? 2.282 -2.378 5.166 1.00 93.00 83 LEU A O 1
ATOM 652 N N . PRO A 1 84 ? 3.643 -0.796 4.276 1.00 93.81 84 PRO A N 1
ATOM 653 C CA . PRO A 1 84 ? 3.273 -1.086 2.901 1.00 93.81 84 PRO A CA 1
ATOM 654 C C . PRO A 1 84 ? 3.619 -2.521 2.521 1.00 93.81 84 PRO A C 1
ATOM 656 O O . PRO A 1 84 ? 4.677 -3.034 2.887 1.00 93.81 84 PRO A O 1
ATOM 659 N N . THR A 1 85 ? 2.730 -3.157 1.769 1.00 94.50 85 THR A N 1
ATOM 660 C CA . THR A 1 85 ? 2.955 -4.485 1.197 1.00 94.50 85 THR A CA 1
ATOM 661 C C . THR A 1 85 ? 2.644 -4.455 -0.288 1.00 94.50 85 THR A C 1
ATOM 663 O O . THR A 1 85 ? 1.646 -3.870 -0.708 1.00 94.50 85 THR A O 1
ATOM 666 N N . MET A 1 86 ? 3.494 -5.092 -1.086 1.00 92.94 86 MET A N 1
ATOM 667 C CA . MET A 1 86 ? 3.310 -5.170 -2.530 1.00 92.94 86 MET A CA 1
ATOM 668 C C . MET A 1 86 ? 2.186 -6.155 -2.856 1.00 92.94 86 MET A C 1
ATOM 670 O O . MET A 1 86 ? 2.199 -7.287 -2.375 1.00 92.94 86 MET A O 1
ATOM 674 N N . VAL A 1 87 ? 1.231 -5.737 -3.685 1.00 92.12 87 VAL A N 1
ATOM 675 C CA . VAL A 1 87 ? 0.081 -6.562 -4.105 1.00 92.12 87 VAL A CA 1
ATOM 676 C C . VAL A 1 87 ? 0.070 -6.872 -5.595 1.00 92.12 87 VAL A C 1
ATOM 678 O O . VAL A 1 87 ? -0.567 -7.836 -6.008 1.00 92.12 87 VAL A O 1
ATOM 681 N N . ALA A 1 88 ? 0.788 -6.094 -6.403 1.00 88.12 88 ALA A N 1
ATOM 682 C CA . ALA A 1 88 ? 1.000 -6.401 -7.809 1.00 88.12 88 ALA A CA 1
ATOM 683 C C . ALA A 1 88 ? 2.380 -5.915 -8.261 1.00 88.12 88 ALA A C 1
ATOM 685 O O . ALA A 1 88 ? 2.811 -4.814 -7.909 1.00 88.12 88 ALA A O 1
ATOM 686 N N . SER A 1 89 ? 3.053 -6.729 -9.068 1.00 83.44 89 SER A N 1
ATOM 687 C CA . SER A 1 89 ? 4.326 -6.420 -9.721 1.00 83.44 89 SER A CA 1
ATOM 688 C C . SER A 1 89 ? 4.288 -6.876 -11.176 1.00 83.44 89 SER A C 1
ATOM 690 O O . SER A 1 89 ? 3.399 -7.639 -11.558 1.00 83.44 89 SER A O 1
ATOM 692 N N . HIS A 1 90 ? 5.247 -6.403 -11.984 1.00 72.31 90 HIS A N 1
ATOM 693 C CA . HIS A 1 90 ? 5.377 -6.742 -13.404 1.00 72.31 90 HIS A CA 1
ATOM 694 C C . HIS A 1 90 ? 5.173 -8.247 -13.665 1.00 72.31 90 HIS A C 1
ATOM 696 O O . HIS A 1 90 ? 5.754 -9.104 -13.003 1.00 72.31 90 HIS A O 1
ATOM 702 N N . THR A 1 91 ? 4.369 -8.590 -14.672 1.00 61.72 91 THR A N 1
ATOM 703 C CA . THR A 1 91 ? 4.287 -9.970 -15.160 1.00 61.72 91 THR A CA 1
ATOM 704 C C . THR A 1 91 ? 5.378 -10.181 -16.199 1.00 61.72 91 THR A C 1
ATOM 706 O O . THR A 1 91 ? 5.418 -9.475 -17.208 1.00 61.72 91 THR A O 1
ATOM 709 N N . THR A 1 92 ? 6.256 -11.158 -15.983 1.00 56.91 92 THR A N 1
ATOM 710 C CA . THR A 1 92 ? 7.233 -11.573 -16.993 1.00 56.91 92 THR A CA 1
ATOM 711 C C . THR A 1 92 ? 6.486 -12.286 -18.120 1.00 56.91 92 THR A C 1
ATOM 713 O O . THR A 1 92 ? 5.933 -13.369 -17.919 1.00 56.91 92 THR A O 1
ATOM 716 N N . LYS A 1 93 ? 6.440 -11.710 -19.327 1.00 55.41 93 LYS A N 1
ATOM 717 C CA . LYS A 1 93 ? 6.009 -12.481 -20.508 1.00 55.41 93 LYS A CA 1
ATOM 718 C C . LYS A 1 93 ? 6.991 -13.633 -20.758 1.00 55.41 93 LYS A C 1
ATOM 720 O O . LYS A 1 93 ? 8.164 -13.529 -20.412 1.00 55.41 93 LYS A O 1
ATOM 725 N N . LYS A 1 94 ? 6.565 -14.665 -21.505 1.00 55.56 94 LYS A N 1
ATOM 726 C CA . LYS A 1 94 ? 7.484 -15.655 -22.119 1.00 55.56 94 LYS A CA 1
ATOM 727 C C . LYS A 1 94 ? 8.625 -14.999 -22.925 1.00 55.56 94 LYS A C 1
ATOM 729 O O . LYS A 1 94 ? 9.645 -15.631 -23.150 1.00 55.56 94 LYS A O 1
ATOM 734 N N . THR A 1 95 ? 8.455 -13.741 -23.342 1.00 64.81 95 THR A N 1
ATOM 735 C CA . THR A 1 95 ? 9.430 -12.927 -24.084 1.00 64.81 95 THR A CA 1
ATOM 736 C C . THR A 1 95 ? 10.373 -12.096 -23.198 1.00 64.81 95 THR A C 1
ATOM 738 O O . THR A 1 95 ? 11.170 -11.335 -23.733 1.00 64.81 95 THR A O 1
ATOM 741 N N . GLY A 1 96 ? 10.264 -12.167 -21.864 1.00 63.66 96 GLY A N 1
ATOM 742 C CA . GLY A 1 96 ? 11.115 -11.424 -20.919 1.00 63.66 96 GLY A CA 1
ATOM 743 C C . GLY A 1 96 ? 10.744 -9.951 -20.690 1.00 63.66 96 GLY A C 1
ATOM 744 O O . GLY A 1 96 ? 11.317 -9.313 -19.813 1.00 63.66 96 GLY A O 1
ATOM 745 N N . ALA A 1 97 ? 9.775 -9.398 -21.428 1.00 64.12 97 ALA A N 1
ATOM 746 C CA . ALA A 1 97 ? 9.344 -8.010 -21.249 1.00 64.12 97 ALA A CA 1
ATOM 747 C C . ALA A 1 97 ? 8.547 -7.821 -19.943 1.00 64.12 97 ALA A C 1
ATOM 749 O O . ALA A 1 97 ? 7.586 -8.555 -19.696 1.00 64.12 97 ALA A O 1
ATOM 750 N N . GLN A 1 98 ? 8.924 -6.812 -19.149 1.00 69.25 98 GLN A N 1
ATOM 751 C CA . GLN A 1 98 ? 8.219 -6.373 -17.941 1.00 69.25 98 GLN A CA 1
ATOM 752 C C . GLN A 1 98 ? 7.290 -5.201 -18.275 1.00 69.25 98 GLN A C 1
ATOM 754 O O . GLN A 1 98 ? 7.726 -4.197 -18.834 1.00 69.25 98 GLN A O 1
ATOM 759 N N . HIS A 1 99 ? 6.005 -5.332 -17.946 1.00 68.00 99 HIS A N 1
ATOM 760 C CA . HIS A 1 99 ? 5.028 -4.252 -18.084 1.00 68.00 99 HIS A CA 1
ATOM 761 C C . HIS A 1 99 ? 4.853 -3.528 -16.749 1.00 68.00 99 HIS A C 1
ATOM 763 O O . HIS A 1 99 ? 4.772 -4.170 -15.701 1.00 68.00 99 HIS A O 1
ATOM 769 N N . VAL A 1 100 ? 4.772 -2.200 -16.804 1.00 67.56 100 VAL A N 1
ATOM 770 C CA . VAL A 1 100 ? 4.501 -1.365 -15.629 1.00 67.56 100 VAL A CA 1
ATOM 771 C C . VAL A 1 100 ? 3.039 -1.483 -15.208 1.00 67.56 100 VAL A C 1
ATOM 773 O O . VAL A 1 100 ? 2.150 -1.547 -16.059 1.00 67.56 100 VAL A O 1
ATOM 776 N N . PHE A 1 101 ? 2.790 -1.494 -13.900 1.00 73.44 101 PHE A N 1
ATOM 777 C CA . PHE A 1 101 ? 1.443 -1.443 -13.335 1.00 73.44 101 PHE A CA 1
ATOM 778 C C . PHE A 1 101 ? 1.162 -0.049 -12.804 1.00 73.44 101 PHE A C 1
ATOM 780 O O . PHE A 1 101 ? 1.821 0.388 -11.865 1.00 73.44 101 PHE A O 1
ATOM 787 N N . TRP A 1 102 ? 0.180 0.628 -13.392 1.00 76.75 102 TRP A N 1
ATOM 788 C CA . TRP A 1 102 ? -0.207 1.994 -13.046 1.00 76.75 102 TRP A CA 1
ATOM 789 C C . TRP A 1 102 ? -1.691 2.078 -12.693 1.00 76.75 102 TRP A C 1
ATOM 791 O O . TRP A 1 102 ? -2.487 1.280 -13.182 1.00 76.75 102 TRP A O 1
ATOM 801 N N . ASN A 1 103 ? -2.037 3.079 -11.880 1.00 86.88 103 ASN A N 1
ATOM 802 C CA . ASN A 1 103 ? -3.399 3.516 -11.569 1.00 86.88 103 ASN A CA 1
ATOM 803 C C . ASN A 1 103 ? -4.303 2.375 -11.070 1.00 86.88 103 ASN A C 1
ATOM 805 O O . ASN A 1 103 ? -5.185 1.921 -11.804 1.00 86.88 103 ASN A O 1
ATOM 809 N N . PRO A 1 104 ? -4.101 1.893 -9.829 1.00 87.81 104 PRO A N 1
ATOM 810 C CA . PRO A 1 104 ? -4.985 0.886 -9.264 1.00 87.81 104 PRO A CA 1
ATOM 811 C C . PRO A 1 104 ? -6.424 1.417 -9.215 1.00 87.81 104 PRO A C 1
ATOM 813 O O . PRO A 1 104 ? -6.649 2.603 -8.996 1.00 87.81 104 PRO A O 1
ATOM 816 N N . VAL A 1 105 ? -7.404 0.533 -9.391 1.00 90.31 105 VAL A N 1
ATOM 817 C CA . VAL A 1 105 ? -8.824 0.855 -9.205 1.00 90.31 105 VAL A CA 1
ATOM 818 C C . VAL A 1 105 ? -9.392 -0.134 -8.203 1.00 90.31 105 VAL A C 1
ATOM 820 O O . VAL A 1 105 ? -9.324 -1.346 -8.407 1.00 90.31 105 VAL A O 1
ATOM 823 N N . LEU A 1 106 ? -9.933 0.383 -7.101 1.00 90.00 106 LEU A N 1
ATOM 824 C CA . LEU A 1 106 ? -10.572 -0.435 -6.077 1.00 90.00 106 LEU A CA 1
ATOM 825 C C . LEU A 1 106 ? -12.065 -0.566 -6.363 1.00 90.00 106 LEU A C 1
ATOM 827 O O . LEU A 1 106 ? -12.746 0.418 -6.641 1.00 90.00 106 LEU A O 1
ATOM 831 N N . THR A 1 107 ? -12.581 -1.785 -6.240 1.00 89.06 107 THR A N 1
ATOM 832 C CA . THR A 1 107 ? -14.018 -2.067 -6.289 1.00 89.06 107 THR A CA 1
ATOM 833 C C . THR A 1 107 ? -14.393 -2.935 -5.092 1.00 89.06 107 THR A C 1
ATOM 835 O O . THR A 1 107 ? -13.584 -3.740 -4.624 1.00 89.06 107 THR A O 1
ATOM 838 N N . LYS A 1 108 ? -15.607 -2.758 -4.560 1.00 85.00 108 LYS A N 1
ATOM 839 C CA . LYS A 1 108 ? -16.184 -3.720 -3.614 1.00 85.00 108 LYS A CA 1
ATOM 840 C C . LYS A 1 108 ? -16.910 -4.776 -4.429 1.00 85.00 108 LYS A C 1
ATOM 842 O O . LYS A 1 108 ? -17.781 -4.427 -5.221 1.00 85.00 108 LYS A O 1
ATOM 847 N N . VAL A 1 109 ? -16.565 -6.040 -4.222 1.00 80.38 109 VAL A N 1
ATOM 848 C CA . VAL A 1 109 ? -17.385 -7.149 -4.709 1.00 80.38 109 VAL A CA 1
ATOM 849 C C . VAL A 1 109 ? -18.457 -7.381 -3.648 1.00 80.38 109 VAL A C 1
ATOM 851 O O . VAL A 1 109 ? -18.119 -7.653 -2.495 1.00 80.38 109 VAL A O 1
ATOM 854 N N . SER A 1 110 ? -19.714 -7.131 -4.018 1.00 63.91 110 SER A N 1
ATOM 855 C CA . SER A 1 110 ? -20.907 -7.335 -3.185 1.00 63.91 110 SER A CA 1
ATOM 856 C C . SER A 1 110 ? -21.232 -8.808 -3.011 1.00 63.91 110 SER A C 1
ATOM 858 O O . SER A 1 110 ? -21.165 -9.510 -4.047 1.00 63.91 110 SER A O 1
#

pLDDT: mean 75.8, std 18.15, range [44.34, 95.94]

Radius of gyration: 25.01 Å; chains: 1; bounding box: 46×57×69 Å

Secondary structure (DSSP, 8-state):
--TTSSHHHHHHHHHHHHHHHHHHHHS----------S-SEEEEEEEEEETTEEEEEEEEESSTT-TT-EEEEEEE-SS-BPPPEEEE---B-TT-PBPPP---------